Protein AF-A0A401WBL5-F1 (afdb_monomer)

Secondary structure (DSSP, 8-state):
-PPPHHHHHHHHHTHHHHHHHHHHHHHHHH--SHHHHHHHHHHHHHHHHHHHHHHHHHHHTTPPP-HHHHHHHHHHHHHHHHHHHHH-

Solvent-accessible surface area (backbone atoms only — not comparable to full-atom values): 4706 Å² total; per-residue (Å²): 132,86,80,52,74,66,54,53,53,60,34,54,59,32,46,56,36,48,52,29,41,53,51,14,51,48,25,49,69,71,36,82,46,73,64,19,46,53,50,14,53,51,32,39,52,52,19,50,52,50,50,52,52,51,51,51,54,29,55,76,67,75,47,79,80,53,72,31,49,56,49,35,53,53,51,52,52,56,50,46,55,54,46,42,77,76,74,101

Foldseek 3Di:
DDDDPVLVVLLVLLVQLVVLQVQLVCLVPVVVDPVSLVSSVVSLVVSVVSLVVSVVVCVVVVHDDDPSSVCSVVSSVVSVVVCVVVRD

pLDDT: mean 87.97, std 7.22, range [53.16, 95.88]

Organism: Streptomyces paromomycinus (NCBI:txid92743)

Mean predicted aligned error: 4.68 Å

Sequence (88 aa):
MPKSRQQKVEDALWSAPIVLVMLAYLSFRIVQNDIGRTVGWGLYGLGWALVIAGYARLAAKRRRPGAGGVLAVVFLGAFGLLFWANHG

Structure (mmCIF, N/CA/C/O backbone):
data_AF-A0A401WBL5-F1
#
_entry.id   AF-A0A401WBL5-F1
#
loop_
_atom_site.group_PDB
_atom_site.id
_atom_site.type_symbol
_atom_site.label_atom_id
_atom_site.label_alt_id
_atom_site.label_comp_id
_atom_site.label_asym_id
_atom_site.label_entity_id
_atom_site.label_seq_id
_atom_site.pdbx_PDB_ins_code
_atom_site.Cartn_x
_atom_site.Cartn_y
_atom_site.Cartn_z
_atom_site.occupancy
_atom_site.B_iso_or_equiv
_atom_site.auth_seq_id
_atom_site.auth_comp_id
_atom_site.auth_asym_id
_atom_site.auth_atom_id
_atom_site.pdbx_PDB_model_num
ATOM 1 N N . MET A 1 1 ? -23.527 7.027 13.158 1.00 53.16 1 MET A N 1
ATOM 2 C CA . MET A 1 1 ? -22.744 7.644 14.254 1.00 53.16 1 MET A CA 1
ATOM 3 C C . MET A 1 1 ? -21.504 8.313 13.674 1.00 53.16 1 MET A C 1
ATOM 5 O O . MET A 1 1 ? -20.861 7.697 12.828 1.00 53.16 1 MET A O 1
ATOM 9 N N . PRO A 1 2 ? -21.172 9.550 14.073 1.00 74.44 2 PRO A N 1
ATOM 10 C CA . PRO A 1 2 ? -19.940 10.209 13.644 1.00 74.44 2 PRO A CA 1
ATOM 11 C C . PRO A 1 2 ? -18.703 9.472 14.190 1.00 74.44 2 PRO A C 1
ATOM 13 O O . PRO A 1 2 ? -18.691 9.043 15.341 1.00 74.44 2 PRO A O 1
ATOM 16 N N . LYS A 1 3 ? -17.662 9.309 13.359 1.00 72.31 3 LYS A N 1
ATOM 17 C CA . LYS A 1 3 ? -16.398 8.655 13.755 1.00 72.31 3 LYS A CA 1
ATOM 18 C C . LYS A 1 3 ? -15.702 9.430 14.875 1.00 72.31 3 LYS A C 1
ATOM 20 O O . LYS A 1 3 ? -15.606 10.659 14.800 1.00 72.31 3 LYS A O 1
ATOM 25 N N . SER A 1 4 ? -15.139 8.715 15.852 1.00 81.00 4 SER A N 1
ATOM 26 C CA . SER A 1 4 ? -14.333 9.336 16.908 1.00 81.00 4 SER A CA 1
ATOM 27 C C . SER A 1 4 ? -13.045 9.949 16.338 1.00 81.00 4 SER A C 1
ATOM 29 O O . SER A 1 4 ? -12.542 9.527 15.293 1.00 81.00 4 SER A O 1
ATOM 31 N N . ARG A 1 5 ? -12.467 10.945 17.028 1.00 80.00 5 ARG A N 1
ATOM 32 C CA . ARG A 1 5 ? -11.192 11.565 16.613 1.00 80.00 5 ARG A CA 1
ATOM 33 C C . ARG A 1 5 ? -10.075 10.524 16.480 1.00 80.00 5 ARG A C 1
ATOM 35 O O . ARG A 1 5 ? -9.291 10.587 15.541 1.00 80.00 5 ARG A O 1
ATOM 42 N N . GLN A 1 6 ? -10.053 9.537 17.374 1.00 77.25 6 GLN A N 1
ATOM 43 C CA . GLN A 1 6 ? -9.078 8.449 17.350 1.00 77.25 6 GLN A CA 1
ATOM 44 C C . GLN A 1 6 ? -9.264 7.535 16.131 1.00 77.25 6 GLN A C 1
ATOM 46 O O . GLN A 1 6 ? -8.278 7.197 15.486 1.00 77.25 6 GLN A O 1
ATOM 51 N N . GLN A 1 7 ? -10.509 7.215 15.754 1.00 71.88 7 GLN A N 1
ATOM 52 C CA . GLN A 1 7 ? -10.791 6.461 14.527 1.00 71.88 7 GLN A CA 1
ATOM 53 C C . GLN A 1 7 ? -10.369 7.221 13.269 1.00 71.88 7 GLN A C 1
ATOM 55 O O . GLN A 1 7 ? -9.850 6.606 12.351 1.00 71.88 7 GLN A O 1
ATOM 60 N N . LYS A 1 8 ? -10.539 8.549 13.221 1.00 76.69 8 LYS A N 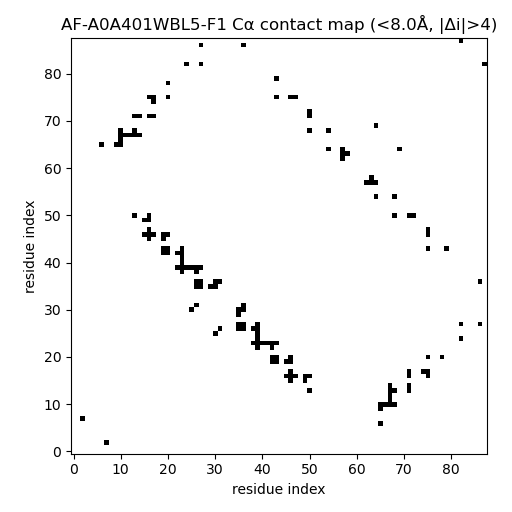1
ATOM 61 C CA . LYS A 1 8 ? -10.083 9.353 12.072 1.00 76.69 8 LYS A CA 1
ATOM 62 C C . LYS A 1 8 ? -8.561 9.330 11.915 1.00 76.69 8 LYS A C 1
ATOM 64 O O . LYS A 1 8 ? -8.073 9.236 10.796 1.00 76.69 8 LYS A O 1
ATOM 69 N N . VAL A 1 9 ? -7.820 9.402 13.022 1.00 78.38 9 VAL A N 1
ATOM 70 C CA . VAL A 1 9 ? -6.349 9.315 13.008 1.00 78.38 9 VAL A CA 1
ATOM 71 C C . VAL A 1 9 ? -5.892 7.910 12.616 1.00 78.38 9 VAL A C 1
ATOM 73 O O . VAL A 1 9 ? -5.006 7.772 11.780 1.00 78.38 9 VAL A O 1
ATOM 76 N N . GLU A 1 10 ? -6.513 6.869 13.176 1.00 75.75 10 GLU A N 1
ATOM 77 C CA . GLU A 1 10 ? -6.221 5.482 12.801 1.00 75.75 10 GLU A CA 1
ATOM 78 C C . GLU A 1 10 ? -6.550 5.218 11.324 1.00 75.75 10 GLU A C 1
ATOM 80 O O . GLU A 1 10 ? -5.750 4.586 10.646 1.00 75.75 10 GLU A O 1
ATOM 85 N N . ASP A 1 11 ? -7.653 5.762 10.802 1.00 74.94 11 ASP A N 1
ATOM 86 C CA . ASP A 1 11 ? -8.012 5.696 9.381 1.00 74.94 11 ASP A CA 1
ATOM 87 C C . ASP A 1 11 ? -6.985 6.420 8.491 1.00 74.94 11 ASP A C 1
ATOM 89 O O . ASP A 1 11 ? -6.606 5.902 7.442 1.00 74.94 11 ASP A O 1
ATOM 93 N N . ALA A 1 12 ? -6.493 7.587 8.920 1.00 78.62 12 ALA A N 1
ATOM 94 C CA . ALA A 1 12 ? -5.497 8.361 8.180 1.00 78.62 12 ALA A CA 1
ATOM 95 C C . ALA A 1 12 ? -4.135 7.653 8.094 1.00 78.62 12 ALA A C 1
ATOM 97 O O . ALA A 1 12 ? -3.443 7.798 7.090 1.00 78.62 12 ALA A O 1
ATOM 98 N N . LEU A 1 13 ? -3.758 6.844 9.091 1.00 83.44 13 LEU A N 1
ATOM 99 C CA . LEU A 1 13 ? -2.511 6.065 9.056 1.00 83.44 13 LEU A CA 1
ATOM 100 C C . LEU A 1 13 ? -2.480 5.045 7.906 1.00 83.44 13 LEU A C 1
ATOM 102 O O . LEU A 1 13 ? -1.406 4.731 7.398 1.00 83.44 13 LEU A O 1
ATOM 106 N N . TRP A 1 14 ? -3.643 4.584 7.438 1.00 86.19 14 TRP A N 1
ATOM 107 C CA . TRP A 1 14 ? -3.739 3.672 6.293 1.00 86.19 14 TRP A CA 1
ATOM 108 C C . TRP A 1 14 ? -3.499 4.347 4.940 1.00 86.19 14 TRP A C 1
ATOM 110 O O . TRP A 1 14 ? -3.399 3.657 3.928 1.00 86.19 14 TRP A O 1
ATOM 120 N N . SER A 1 15 ? -3.348 5.674 4.905 1.00 86.62 15 SER A N 1
ATOM 121 C CA . SER A 1 15 ? -2.912 6.377 3.695 1.00 86.62 15 SER A CA 1
ATOM 122 C C . SER A 1 15 ? -1.440 6.114 3.362 1.00 86.62 15 SER A C 1
ATOM 124 O O . SER A 1 15 ? -1.083 6.115 2.188 1.00 86.62 15 SER A O 1
ATOM 126 N N . ALA A 1 16 ? -0.588 5.820 4.351 1.00 90.00 16 ALA A N 1
ATOM 127 C CA . ALA A 1 16 ? 0.842 5.612 4.118 1.00 90.00 16 ALA A CA 1
ATOM 128 C C . ALA A 1 16 ? 1.142 4.430 3.164 1.00 90.00 16 ALA A C 1
ATOM 130 O O . ALA A 1 16 ? 1.873 4.637 2.195 1.00 90.00 16 ALA A O 1
ATOM 131 N N . PRO A 1 17 ? 0.543 3.230 3.332 1.00 90.00 17 PRO A N 1
ATOM 132 C CA . PRO A 1 17 ? 0.660 2.157 2.342 1.00 90.00 17 PRO A CA 1
ATOM 133 C C . PRO A 1 17 ? 0.199 2.556 0.935 1.00 90.00 17 PRO A C 1
ATOM 135 O O . PRO A 1 17 ? 0.816 2.159 -0.049 1.00 90.00 17 PRO A O 1
ATOM 138 N N . ILE A 1 18 ? -0.862 3.365 0.831 1.00 88.94 18 ILE A N 1
ATOM 139 C CA . ILE A 1 18 ? -1.391 3.837 -0.457 1.00 88.94 18 ILE A CA 1
ATOM 140 C C . ILE A 1 18 ? -0.370 4.753 -1.142 1.00 88.94 18 ILE A C 1
ATOM 142 O O . ILE A 1 18 ? -0.094 4.586 -2.328 1.00 88.94 18 ILE A O 1
ATOM 146 N N . VAL A 1 19 ? 0.242 5.676 -0.394 1.00 92.50 19 VAL A N 1
ATOM 147 C CA . VAL A 1 19 ? 1.311 6.547 -0.906 1.00 92.50 19 VAL A CA 1
ATOM 148 C C . VAL A 1 19 ? 2.494 5.717 -1.407 1.00 92.50 19 VAL A C 1
ATOM 150 O O . VAL A 1 19 ? 2.990 5.970 -2.502 1.00 92.50 19 VAL A O 1
ATOM 153 N N . LEU A 1 20 ? 2.910 4.687 -0.665 1.00 93.00 20 LEU A N 1
ATOM 154 C CA . LEU A 1 20 ? 3.998 3.800 -1.090 1.00 93.00 20 LEU A CA 1
ATOM 155 C C . LEU A 1 20 ? 3.668 3.033 -2.378 1.00 93.00 20 LEU A C 1
ATOM 157 O O . LEU A 1 20 ? 4.529 2.923 -3.247 1.00 93.00 20 LEU A O 1
ATOM 161 N N . VAL A 1 21 ? 2.426 2.570 -2.553 1.00 93.12 21 VAL A N 1
ATOM 162 C CA . VAL A 1 21 ? 1.971 1.955 -3.815 1.00 93.12 21 VAL A CA 1
ATOM 163 C C . VAL A 1 21 ? 2.012 2.945 -4.976 1.00 93.12 21 VAL A C 1
ATOM 165 O O . VAL A 1 21 ? 2.420 2.578 -6.076 1.00 93.12 21 VAL A O 1
ATOM 168 N N . MET A 1 22 ? 1.620 4.201 -4.755 1.00 92.62 22 MET A N 1
ATOM 169 C CA . MET A 1 22 ? 1.703 5.233 -5.794 1.00 92.62 22 MET A CA 1
ATOM 170 C C . MET A 1 22 ? 3.153 5.533 -6.177 1.00 92.62 22 MET A C 1
ATOM 172 O O . MET A 1 22 ? 3.462 5.635 -7.362 1.00 92.62 22 MET A O 1
ATOM 176 N N . LEU A 1 23 ? 4.064 5.601 -5.204 1.00 93.50 23 LEU A N 1
ATOM 177 C CA . LEU A 1 23 ? 5.494 5.752 -5.480 1.00 93.50 23 LEU A CA 1
ATOM 178 C C . LEU A 1 23 ? 6.062 4.534 -6.221 1.00 93.50 23 LEU A C 1
ATOM 180 O O . LEU A 1 23 ? 6.830 4.705 -7.165 1.00 93.50 23 LEU A O 1
ATOM 184 N N . ALA A 1 24 ? 5.642 3.318 -5.857 1.00 92.75 24 ALA A N 1
ATOM 185 C CA . ALA A 1 24 ? 6.010 2.105 -6.582 1.00 92.75 24 ALA A CA 1
ATOM 186 C C . ALA A 1 24 ? 5.539 2.163 -8.045 1.00 92.75 24 ALA A C 1
ATOM 188 O O . ALA A 1 24 ? 6.331 1.910 -8.949 1.00 92.75 24 ALA A O 1
ATOM 189 N N . TYR A 1 25 ? 4.292 2.581 -8.294 1.00 91.12 25 TYR A N 1
ATOM 190 C CA . TYR A 1 25 ? 3.757 2.770 -9.647 1.00 91.12 25 TYR A CA 1
ATOM 191 C C . TYR A 1 25 ? 4.595 3.762 -10.464 1.00 91.12 25 TYR A C 1
ATOM 193 O O . TYR A 1 25 ? 4.922 3.491 -11.619 1.00 91.12 25 TYR A O 1
ATOM 201 N N . LEU A 1 26 ? 4.973 4.897 -9.868 1.00 92.12 26 LEU A N 1
ATOM 202 C CA . LEU A 1 26 ? 5.827 5.888 -10.526 1.00 92.12 26 LEU A CA 1
ATOM 203 C C . LEU A 1 26 ? 7.213 5.315 -10.835 1.00 92.12 26 LEU A C 1
ATOM 205 O O . LEU A 1 26 ? 7.713 5.517 -11.939 1.00 92.12 26 LEU A O 1
ATOM 209 N N . SER A 1 27 ? 7.796 4.556 -9.905 1.00 91.81 27 SER A N 1
ATOM 210 C CA . SER A 1 27 ? 9.078 3.876 -10.112 1.00 91.81 27 SER A CA 1
ATOM 211 C C . SER A 1 27 ? 9.013 2.925 -11.306 1.00 91.81 27 SER A C 1
ATOM 213 O O . SER A 1 27 ? 9.851 3.005 -12.197 1.00 91.81 27 SER A O 1
ATOM 215 N N . PHE A 1 28 ? 7.971 2.094 -11.376 1.00 88.12 28 PHE A N 1
ATOM 216 C CA . PHE A 1 28 ? 7.755 1.164 -12.483 1.00 88.12 28 PHE A CA 1
ATOM 217 C C . PHE A 1 28 ? 7.521 1.865 -13.829 1.00 88.12 28 PHE A C 1
ATOM 219 O O . PHE A 1 28 ? 8.018 1.414 -14.857 1.00 88.12 28 PHE A O 1
ATOM 226 N N . ARG A 1 29 ? 6.778 2.980 -13.854 1.00 87.31 29 ARG A N 1
ATOM 227 C CA . ARG A 1 29 ? 6.373 3.624 -15.118 1.00 87.31 29 ARG A CA 1
ATOM 228 C C . ARG A 1 29 ? 7.374 4.630 -15.667 1.00 87.31 29 ARG A C 1
ATOM 230 O O . ARG A 1 29 ? 7.476 4.756 -16.887 1.00 87.31 29 ARG A O 1
ATOM 237 N N . ILE A 1 30 ? 8.053 5.367 -14.791 1.00 87.94 30 ILE A N 1
ATOM 238 C CA . ILE A 1 30 ? 8.954 6.460 -15.176 1.00 87.94 30 ILE A CA 1
ATOM 239 C C . ILE A 1 30 ? 10.380 5.938 -15.317 1.00 87.94 30 ILE A C 1
ATOM 241 O O . ILE A 1 30 ? 11.066 6.259 -16.284 1.00 87.94 30 ILE A O 1
ATOM 245 N N . VAL A 1 31 ? 10.822 5.108 -14.373 1.00 79.56 31 VAL A N 1
ATOM 246 C CA . VAL A 1 31 ? 12.187 4.585 -14.341 1.00 79.56 31 VAL A CA 1
ATOM 247 C C . VAL A 1 31 ? 12.178 3.201 -14.997 1.00 79.56 3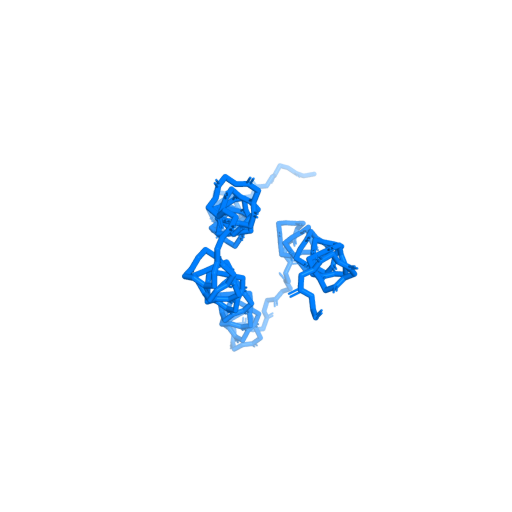1 VAL A C 1
ATOM 249 O O . VAL A 1 31 ? 12.175 2.171 -14.335 1.00 79.56 31 VAL A O 1
ATOM 252 N N . GLN A 1 32 ? 12.119 3.176 -16.330 1.00 77.88 32 GLN A N 1
ATOM 253 C CA . GLN A 1 32 ? 11.992 1.951 -17.141 1.00 77.88 32 GLN A CA 1
ATOM 254 C C . GLN A 1 32 ? 13.325 1.191 -17.285 1.00 77.88 32 GLN A C 1
ATOM 256 O O . GLN A 1 32 ? 13.761 0.865 -18.386 1.00 77.88 32 GLN A O 1
ATOM 261 N N . ASN A 1 33 ? 14.011 0.947 -16.170 1.00 85.69 33 ASN A N 1
ATOM 262 C CA . ASN A 1 33 ? 15.238 0.157 -16.101 1.00 85.69 33 ASN A CA 1
ATOM 263 C C . ASN A 1 33 ? 15.218 -0.762 -14.864 1.00 85.69 33 ASN A C 1
ATOM 265 O O . ASN A 1 33 ? 14.313 -0.687 -14.027 1.00 85.69 33 ASN A O 1
ATOM 269 N N . ASP A 1 34 ? 16.233 -1.616 -14.722 1.00 88.88 34 ASP A N 1
ATOM 270 C CA . ASP A 1 34 ? 16.311 -2.589 -13.621 1.00 88.88 34 ASP A CA 1
ATOM 271 C C . ASP A 1 34 ? 16.326 -1.937 -12.229 1.00 88.88 34 ASP A C 1
ATOM 273 O O . ASP A 1 34 ? 15.812 -2.503 -11.258 1.00 88.88 34 ASP A O 1
ATOM 277 N N . ILE A 1 35 ? 16.856 -0.714 -12.125 1.00 89.12 35 ILE A N 1
ATOM 278 C CA . ILE A 1 35 ? 16.860 0.057 -10.877 1.00 89.12 35 ILE A CA 1
ATOM 279 C C . ILE A 1 35 ? 15.429 0.456 -10.516 1.00 89.12 35 ILE A C 1
ATOM 281 O O . ILE A 1 35 ? 14.998 0.226 -9.388 1.00 89.12 35 ILE A O 1
ATOM 285 N N . GLY A 1 36 ? 14.664 0.998 -11.466 1.00 90.44 36 GLY A N 1
ATOM 286 C CA . GLY A 1 36 ? 13.270 1.379 -11.244 1.00 90.44 36 GLY A CA 1
ATOM 287 C C . GLY A 1 36 ? 12.370 0.194 -10.908 1.00 90.44 36 GLY A C 1
ATOM 288 O O . GLY A 1 36 ? 11.501 0.315 -10.040 1.00 90.44 36 GLY A O 1
ATOM 289 N N . ARG A 1 37 ? 12.637 -0.977 -11.501 1.00 91.62 37 ARG A N 1
ATOM 290 C CA . ARG A 1 37 ? 11.982 -2.241 -11.136 1.00 91.62 37 ARG A CA 1
ATOM 291 C C . ARG A 1 37 ? 12.309 -2.652 -9.697 1.00 91.62 37 ARG A C 1
ATOM 293 O O . ARG A 1 37 ? 11.399 -2.956 -8.928 1.00 91.62 37 ARG A O 1
ATOM 300 N N . THR A 1 38 ? 13.585 -2.613 -9.313 1.00 93.81 38 THR A N 1
ATOM 301 C CA . THR A 1 38 ? 14.044 -2.969 -7.957 1.00 93.81 38 THR A CA 1
ATOM 302 C C . THR A 1 38 ? 13.460 -2.032 -6.898 1.00 93.81 38 THR A C 1
ATOM 304 O O . THR A 1 38 ? 12.908 -2.486 -5.894 1.00 93.81 38 THR A O 1
ATOM 307 N N . VAL A 1 39 ? 13.520 -0.720 -7.137 1.00 94.56 39 VAL A N 1
ATOM 308 C CA . VAL A 1 39 ? 12.957 0.299 -6.239 1.00 94.56 39 VAL A CA 1
ATOM 309 C C . VAL A 1 39 ? 11.437 0.168 -6.150 1.00 94.56 39 VAL A C 1
ATOM 311 O O . VAL A 1 39 ? 10.888 0.231 -5.051 1.00 94.56 39 VAL A O 1
ATOM 314 N N . GLY A 1 40 ? 10.756 -0.080 -7.273 1.00 94.00 40 GLY A N 1
ATOM 315 C CA . GLY A 1 40 ? 9.307 -0.276 -7.318 1.00 94.00 40 GLY A CA 1
ATOM 316 C C . GLY A 1 40 ? 8.856 -1.441 -6.440 1.00 94.00 40 GLY A C 1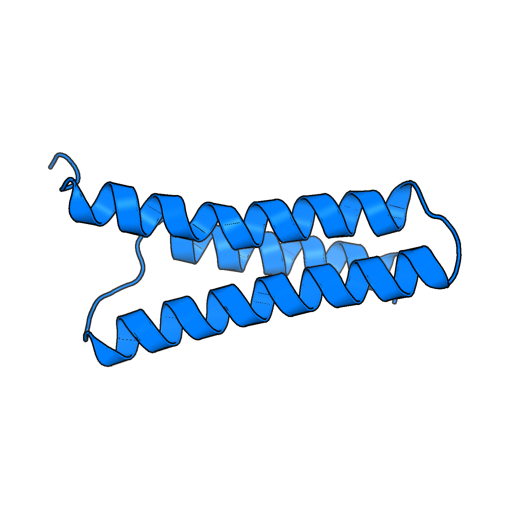
ATOM 317 O O . GLY A 1 40 ? 7.984 -1.271 -5.585 1.00 94.00 40 GLY A O 1
ATOM 318 N N . TRP A 1 41 ? 9.508 -2.600 -6.569 1.00 95.19 41 TRP A N 1
ATOM 319 C CA . TRP A 1 41 ? 9.228 -3.758 -5.719 1.00 95.19 41 TRP A CA 1
ATOM 320 C C . TRP A 1 41 ? 9.590 -3.516 -4.248 1.00 95.19 41 TRP A C 1
ATOM 322 O O . TRP A 1 41 ? 8.835 -3.927 -3.367 1.00 95.19 41 TRP A O 1
ATOM 332 N N . GLY A 1 42 ? 10.681 -2.796 -3.965 1.00 95.56 42 GLY A N 1
ATOM 333 C CA . GLY A 1 42 ? 11.056 -2.406 -2.602 1.00 95.56 42 GLY A CA 1
ATOM 334 C C . GLY A 1 42 ? 10.009 -1.515 -1.923 1.00 95.56 42 GLY A C 1
ATOM 335 O O . GLY A 1 42 ? 9.585 -1.796 -0.801 1.00 95.56 42 GLY A O 1
ATOM 336 N N . LEU A 1 43 ? 9.532 -0.479 -2.618 1.00 95.50 43 LEU A N 1
ATOM 337 C CA . LEU A 1 43 ? 8.466 0.410 -2.141 1.00 95.50 43 LEU A CA 1
ATOM 338 C C . LEU A 1 43 ? 7.149 -0.344 -1.934 1.00 95.50 43 LEU A C 1
ATOM 340 O O . LEU A 1 43 ? 6.473 -0.155 -0.921 1.00 95.50 43 LEU A O 1
ATOM 344 N N . TYR A 1 44 ? 6.807 -1.232 -2.869 1.00 94.25 44 TYR A N 1
ATOM 345 C CA . TYR A 1 44 ? 5.619 -2.071 -2.768 1.00 94.25 44 TYR A CA 1
ATOM 346 C C . TYR A 1 44 ? 5.686 -3.021 -1.560 1.00 94.25 44 TYR A C 1
ATOM 348 O O . TYR A 1 44 ? 4.736 -3.103 -0.777 1.00 94.25 44 TYR A O 1
ATOM 356 N N . GLY A 1 45 ? 6.830 -3.679 -1.353 1.00 95.44 45 GLY A N 1
ATOM 357 C CA . GLY A 1 45 ? 7.081 -4.531 -0.190 1.00 95.44 45 GLY A CA 1
ATOM 358 C C . GLY A 1 45 ? 7.005 -3.763 1.132 1.00 95.44 45 GLY A C 1
ATOM 359 O O . GLY A 1 45 ? 6.389 -4.237 2.088 1.00 95.44 45 GLY A O 1
ATOM 360 N N . LEU A 1 46 ? 7.543 -2.539 1.179 1.00 95.88 46 LEU A N 1
ATOM 361 C CA . LEU A 1 46 ? 7.429 -1.665 2.350 1.00 95.88 46 LEU A CA 1
ATOM 362 C C . LEU A 1 46 ? 5.966 -1.297 2.649 1.00 95.88 46 LEU A C 1
ATOM 364 O O . LEU A 1 46 ? 5.561 -1.275 3.813 1.00 95.88 46 LEU A O 1
ATOM 368 N N . GLY A 1 47 ? 5.156 -1.069 1.611 1.00 94.62 47 GLY A N 1
ATOM 369 C CA . GLY A 1 47 ? 3.712 -0.875 1.746 1.00 94.62 47 GLY A CA 1
ATOM 370 C C . GLY A 1 47 ? 3.041 -2.043 2.470 1.00 94.62 47 GLY A C 1
ATOM 371 O O . GLY A 1 47 ? 2.300 -1.828 3.433 1.00 94.62 47 GLY A O 1
ATOM 372 N N . TRP A 1 48 ? 3.341 -3.281 2.062 1.00 94.75 48 TRP A N 1
ATOM 373 C CA . TRP A 1 48 ? 2.823 -4.481 2.727 1.00 94.75 48 TRP A CA 1
ATOM 374 C C . TRP A 1 48 ? 3.307 -4.613 4.165 1.00 94.75 48 TRP A C 1
ATOM 376 O O . TRP A 1 48 ? 2.507 -4.934 5.043 1.00 94.75 48 TRP A O 1
ATOM 386 N N . ALA A 1 49 ? 4.582 -4.321 4.430 1.00 94.69 49 ALA A N 1
ATOM 387 C CA . ALA A 1 49 ? 5.128 -4.357 5.781 1.00 94.69 49 ALA A CA 1
ATOM 388 C C . ALA A 1 49 ? 4.356 -3.419 6.727 1.00 94.69 49 ALA A C 1
ATOM 390 O O . ALA A 1 49 ? 4.002 -3.820 7.838 1.00 94.69 49 ALA A O 1
ATOM 391 N N . LEU A 1 50 ? 4.014 -2.205 6.275 1.00 93.31 50 LEU A N 1
ATOM 392 C CA . LEU A 1 50 ? 3.190 -1.274 7.053 1.00 93.31 50 LEU A CA 1
ATOM 393 C C . LEU A 1 50 ? 1.765 -1.790 7.275 1.00 93.31 50 LEU A C 1
ATOM 395 O O . LEU A 1 50 ? 1.238 -1.649 8.380 1.00 93.31 50 LEU A O 1
ATOM 399 N N . VAL A 1 51 ? 1.145 -2.405 6.262 1.00 93.19 51 VAL A N 1
ATOM 400 C CA . VAL A 1 51 ? -0.187 -3.008 6.413 1.00 93.19 51 VAL A CA 1
ATOM 401 C C . VAL A 1 51 ? -0.151 -4.127 7.452 1.00 93.19 51 VAL A C 1
ATOM 403 O O . VAL A 1 51 ? -0.943 -4.106 8.395 1.00 93.19 51 VAL A O 1
ATOM 406 N N . ILE A 1 52 ? 0.800 -5.056 7.342 1.00 94.25 52 ILE A N 1
ATOM 407 C CA . ILE A 1 52 ? 0.963 -6.174 8.281 1.00 94.25 52 ILE A CA 1
ATOM 408 C C . ILE A 1 52 ? 1.206 -5.647 9.699 1.00 94.25 52 ILE A C 1
ATOM 410 O O . ILE A 1 52 ? 0.524 -6.068 10.633 1.00 94.25 52 ILE A O 1
ATOM 414 N N . ALA A 1 53 ? 2.109 -4.677 9.868 1.00 92.56 53 ALA A N 1
ATOM 415 C CA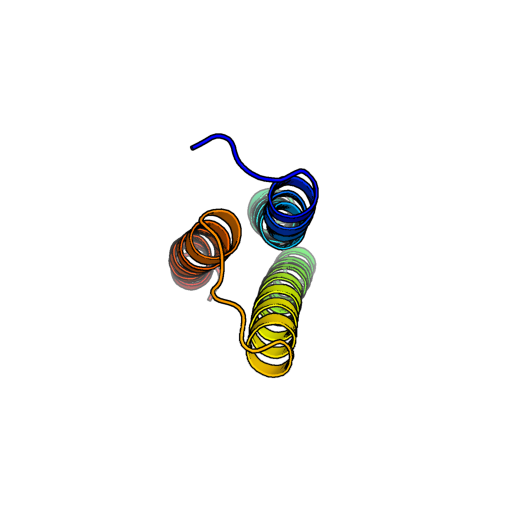 . ALA A 1 53 ? 2.383 -4.059 11.164 1.00 92.56 53 ALA A CA 1
ATOM 416 C C . ALA A 1 53 ? 1.144 -3.356 11.748 1.00 92.56 53 ALA A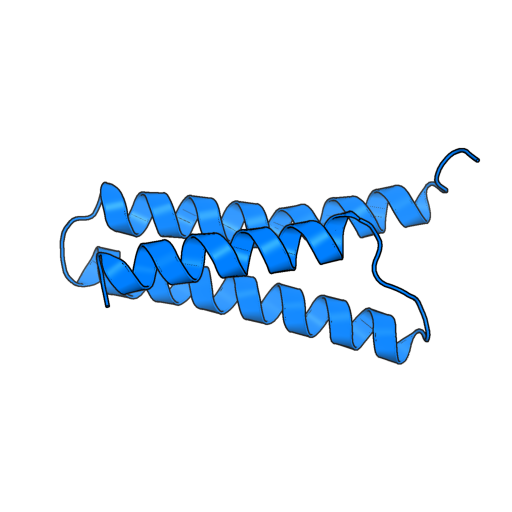 C 1
ATOM 418 O O . ALA A 1 53 ? 0.862 -3.472 12.944 1.00 92.56 53 ALA A O 1
ATOM 419 N N . GLY A 1 54 ? 0.365 -2.662 10.913 1.00 91.81 54 GLY A N 1
ATOM 420 C CA . GLY A 1 54 ? -0.892 -2.027 11.307 1.00 91.81 54 GLY A CA 1
ATOM 421 C C . GLY A 1 54 ? -1.931 -3.040 11.791 1.00 91.81 54 GLY A C 1
ATOM 422 O O . GLY A 1 54 ? -2.530 -2.855 12.854 1.00 91.81 54 GLY A O 1
ATOM 423 N N . TYR A 1 55 ? -2.107 -4.143 11.059 1.00 91.06 55 TYR A N 1
ATOM 424 C CA 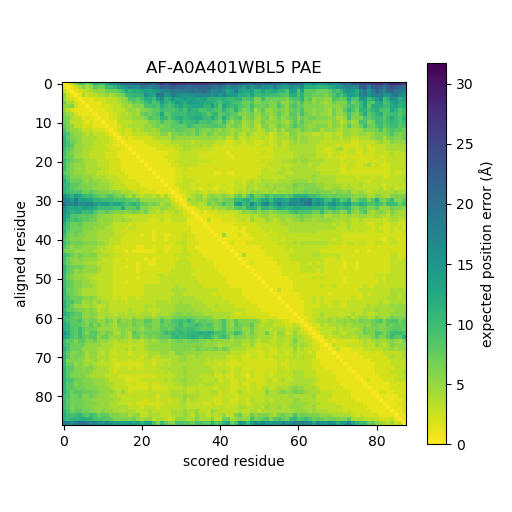. TYR A 1 55 ? -3.020 -5.224 11.436 1.00 91.06 55 TYR A CA 1
ATOM 425 C C . TYR A 1 55 ? -2.550 -5.948 12.703 1.00 91.06 55 TYR A C 1
ATOM 427 O O . TYR A 1 55 ? -3.361 -6.179 13.599 1.00 91.06 55 TYR A O 1
ATOM 435 N N . ALA A 1 56 ? -1.250 -6.223 12.840 1.00 93.06 56 ALA A N 1
ATOM 436 C CA . ALA A 1 56 ? -0.671 -6.810 14.048 1.00 93.06 56 ALA A CA 1
ATOM 437 C C . ALA A 1 56 ? -0.901 -5.914 15.278 1.00 93.06 56 ALA A C 1
ATOM 439 O O . ALA A 1 56 ? -1.328 -6.387 16.332 1.00 93.06 56 ALA A O 1
ATOM 440 N N . ARG A 1 57 ? -0.710 -4.595 15.136 1.00 90.25 57 ARG A N 1
ATOM 441 C CA . ARG A 1 57 ? -0.991 -3.616 16.197 1.00 90.25 57 ARG A CA 1
ATOM 442 C C . ARG A 1 57 ? -2.471 -3.590 16.581 1.00 90.25 57 ARG A C 1
ATOM 444 O O . ARG A 1 57 ? -2.784 -3.467 17.765 1.00 90.25 57 ARG A O 1
ATOM 451 N N . LEU A 1 58 ? -3.383 -3.680 15.614 1.00 89.19 58 LEU A N 1
ATOM 452 C CA . LEU A 1 58 ? -4.820 -3.755 15.892 1.00 89.19 58 LEU A CA 1
ATOM 453 C C . LEU A 1 58 ? -5.199 -5.063 16.592 1.00 89.19 58 LEU A C 1
ATOM 455 O O . LEU A 1 58 ? -5.941 -5.018 17.574 1.00 89.19 58 LEU A O 1
ATOM 459 N N . ALA A 1 59 ? -4.637 -6.191 16.153 1.00 90.19 59 ALA A N 1
ATOM 460 C CA . ALA A 1 59 ? -4.833 -7.495 16.777 1.00 90.19 59 ALA A CA 1
ATOM 461 C C . ALA A 1 59 ? -4.346 -7.499 18.236 1.00 90.19 59 ALA A C 1
ATOM 463 O O . ALA A 1 59 ? -5.096 -7.893 19.129 1.00 90.19 59 ALA A O 1
ATOM 464 N N . ALA A 1 60 ? -3.155 -6.950 18.503 1.00 92.81 60 ALA A N 1
ATOM 465 C CA . ALA A 1 60 ? -2.615 -6.798 19.857 1.00 92.81 60 ALA A CA 1
ATOM 466 C C . ALA A 1 60 ? -3.518 -5.938 20.759 1.00 92.81 60 ALA A C 1
ATOM 468 O O . ALA A 1 60 ? -3.657 -6.202 21.951 1.00 92.81 60 ALA A O 1
ATOM 469 N N . LYS A 1 61 ? -4.189 -4.930 20.187 1.00 89.94 61 LYS A N 1
ATOM 470 C CA . LYS A 1 61 ? -5.153 -4.074 20.897 1.00 89.94 61 LYS A CA 1
ATOM 471 C C . LYS A 1 61 ? -6.579 -4.634 20.920 1.00 89.94 61 LYS A C 1
ATOM 473 O O . LYS A 1 61 ? -7.471 -3.947 21.414 1.00 89.94 61 LYS A O 1
ATOM 478 N N . ARG A 1 62 ? -6.812 -5.836 20.373 1.00 89.25 62 ARG A N 1
ATOM 479 C CA . ARG A 1 62 ? -8.140 -6.454 20.188 1.00 89.25 62 ARG A CA 1
ATOM 480 C C . ARG A 1 62 ? -9.145 -5.520 19.496 1.00 89.25 62 ARG A C 1
ATOM 482 O O . ARG A 1 62 ? -10.335 -5.523 19.804 1.00 89.25 62 ARG A O 1
ATOM 489 N N . ARG A 1 63 ? -8.660 -4.697 18.562 1.00 83.44 63 ARG A N 1
ATOM 490 C CA . ARG A 1 63 ? -9.467 -3.771 17.757 1.00 83.44 63 ARG A CA 1
ATOM 491 C C . ARG A 1 63 ? -9.660 -4.325 16.354 1.00 83.44 63 ARG A C 1
ATOM 493 O O . ARG A 1 63 ? -8.822 -5.063 15.844 1.00 83.44 63 ARG A O 1
ATOM 500 N N . ARG A 1 64 ? -10.766 -3.941 15.717 1.00 82.19 64 ARG A N 1
ATOM 501 C CA . ARG A 1 64 ? -11.031 -4.278 14.315 1.00 82.19 64 ARG A CA 1
ATOM 502 C C . ARG A 1 64 ? -10.474 -3.190 13.393 1.00 82.19 64 ARG A C 1
ATOM 504 O O . ARG A 1 64 ? -10.558 -2.014 13.753 1.00 82.19 64 ARG A O 1
ATOM 511 N N . PRO A 1 65 ? -9.923 -3.556 12.225 1.00 79.69 65 PRO A N 1
ATOM 512 C CA . PRO A 1 65 ? -9.515 -2.588 11.216 1.00 79.69 65 PRO A CA 1
ATOM 513 C C 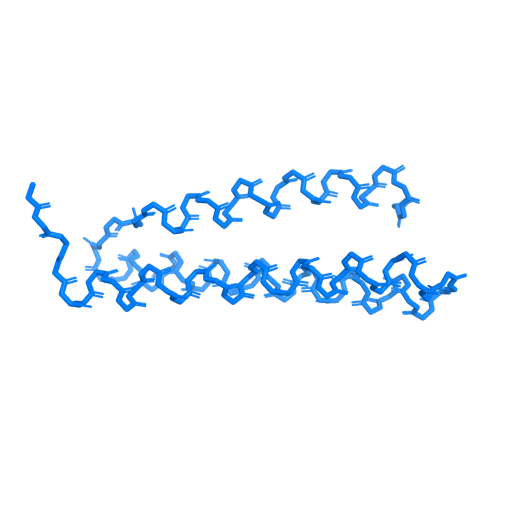. PRO A 1 65 ? -10.719 -1.780 10.732 1.00 79.69 65 PRO A C 1
ATOM 515 O O . PRO A 1 65 ? -11.798 -2.323 10.493 1.00 79.69 65 PRO A O 1
ATOM 518 N N . GLY A 1 66 ? -10.522 -0.468 10.620 1.00 83.69 66 GLY A N 1
ATOM 519 C CA . GLY A 1 66 ? -11.485 0.434 9.999 1.00 83.69 66 GLY A CA 1
ATOM 520 C C . GLY A 1 66 ? -11.490 0.303 8.474 1.00 83.69 66 GLY A C 1
ATOM 521 O O . GLY A 1 66 ? -10.735 -0.476 7.889 1.00 83.69 66 GLY A O 1
ATOM 522 N N . ALA A 1 67 ? -12.316 1.123 7.821 1.00 83.94 67 ALA A N 1
ATOM 523 C CA . ALA A 1 67 ? -12.414 1.158 6.361 1.00 83.94 67 ALA A CA 1
ATOM 524 C C . ALA A 1 67 ? -11.060 1.444 5.687 1.00 83.94 67 ALA A C 1
ATOM 526 O O . ALA A 1 67 ? -10.786 0.888 4.628 1.00 83.94 67 ALA A O 1
ATOM 527 N N . GLY A 1 68 ? -10.193 2.249 6.319 1.00 84.31 68 GLY A N 1
ATOM 528 C CA . GLY A 1 68 ? -8.853 2.530 5.799 1.00 84.31 68 GLY A CA 1
ATOM 529 C C . GLY A 1 68 ? -7.992 1.273 5.645 1.00 84.31 68 GLY A C 1
ATOM 530 O O . GLY A 1 68 ? -7.357 1.099 4.611 1.00 84.31 68 GLY A O 1
ATOM 531 N N . GLY A 1 69 ? -8.024 0.361 6.624 1.00 85.75 69 GLY A N 1
ATOM 532 C CA . GLY A 1 69 ? -7.246 -0.882 6.572 1.00 85.75 69 GLY A CA 1
ATOM 533 C C . GLY A 1 69 ? -7.719 -1.823 5.469 1.00 85.75 69 GLY A C 1
ATOM 534 O O . GLY A 1 69 ? -6.903 -2.346 4.715 1.00 85.75 69 GLY A O 1
ATOM 535 N N . VAL A 1 70 ? -9.040 -1.962 5.317 1.00 89.12 70 VAL A N 1
ATOM 536 C CA . VAL A 1 70 ? -9.633 -2.758 4.232 1.00 89.12 70 VAL A CA 1
ATOM 537 C C . VAL A 1 70 ? -9.256 -2.176 2.871 1.00 89.12 70 VAL A C 1
ATOM 539 O O . VAL A 1 70 ? -8.798 -2.910 1.999 1.00 89.12 70 VAL A O 1
ATOM 542 N N . LEU A 1 71 ? -9.394 -0.857 2.700 1.00 88.12 71 LEU A N 1
ATOM 543 C CA . LEU A 1 71 ? -9.020 -0.185 1.459 1.00 88.12 71 LEU A CA 1
ATOM 544 C C . LEU A 1 71 ? -7.533 -0.356 1.152 1.00 88.12 71 LEU A C 1
ATOM 546 O O . LEU A 1 71 ? -7.206 -0.674 0.018 1.00 88.12 71 LEU A O 1
ATOM 550 N N . A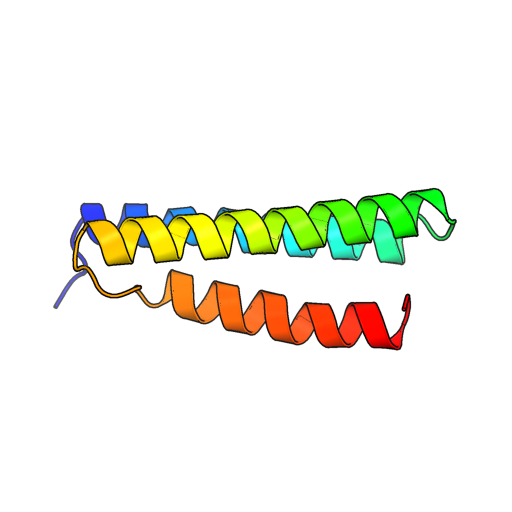LA A 1 72 ? -6.645 -0.216 2.140 1.00 88.88 72 ALA A N 1
ATOM 551 C CA . ALA A 1 72 ? -5.213 -0.415 1.939 1.00 88.88 72 ALA A CA 1
ATOM 552 C C . ALA A 1 72 ? -4.901 -1.832 1.431 1.00 88.88 72 ALA A C 1
ATOM 554 O O . ALA A 1 72 ? -4.168 -1.971 0.457 1.00 88.88 72 ALA A O 1
ATOM 555 N N . VAL A 1 73 ? -5.497 -2.873 2.024 1.00 92.25 73 VAL A N 1
ATOM 556 C CA . VAL A 1 73 ? -5.311 -4.266 1.575 1.00 92.25 73 VAL A CA 1
ATOM 557 C C . VAL A 1 73 ? -5.817 -4.468 0.147 1.00 92.25 73 VAL A C 1
ATOM 559 O O . VAL A 1 73 ? -5.098 -5.030 -0.678 1.00 92.25 73 VAL A O 1
ATOM 562 N N . VAL A 1 74 ? -7.028 -3.995 -0.167 1.00 92.94 74 VAL A N 1
ATOM 563 C CA . VAL A 1 74 ? -7.609 -4.118 -1.516 1.00 92.94 74 VAL A CA 1
ATOM 564 C C . VAL A 1 74 ? -6.748 -3.385 -2.544 1.00 92.94 74 VAL A C 1
ATOM 566 O O . VAL A 1 74 ? -6.461 -3.928 -3.609 1.00 92.94 74 VAL A O 1
ATOM 569 N N . PHE A 1 75 ? -6.299 -2.174 -2.217 1.00 91.19 75 PHE A N 1
ATOM 570 C CA . PHE A 1 75 ? -5.504 -1.344 -3.113 1.00 91.19 75 PHE A CA 1
ATOM 571 C C . PHE A 1 75 ? -4.122 -1.952 -3.366 1.00 91.19 75 PHE A C 1
ATOM 573 O O . PHE A 1 75 ? -3.722 -2.093 -4.520 1.00 91.19 75 PHE A O 1
ATOM 580 N N . LEU A 1 76 ? -3.421 -2.389 -2.311 1.00 92.50 76 LEU A N 1
ATOM 581 C CA . LEU A 1 76 ? -2.142 -3.088 -2.451 1.00 92.50 76 LEU A CA 1
ATOM 582 C C . LEU A 1 76 ? -2.306 -4.391 -3.235 1.00 92.50 76 LEU A C 1
ATOM 584 O O . LEU A 1 76 ? -1.486 -4.663 -4.107 1.00 92.50 76 LEU A O 1
ATOM 588 N N . GLY A 1 77 ? -3.350 -5.179 -2.971 1.00 93.69 77 GLY A N 1
ATOM 589 C CA . GLY A 1 77 ? -3.615 -6.423 -3.694 1.00 93.69 77 GLY A CA 1
ATOM 590 C C . GLY A 1 77 ? -3.841 -6.197 -5.190 1.00 93.69 77 GLY A C 1
ATOM 591 O O . GLY A 1 77 ? -3.172 -6.818 -6.014 1.00 93.69 77 GLY A O 1
ATOM 592 N N . ALA A 1 78 ? -4.722 -5.259 -5.548 1.00 93.88 78 ALA A N 1
ATOM 593 C CA . ALA A 1 78 ? -5.026 -4.937 -6.941 1.00 93.88 78 ALA A CA 1
ATOM 594 C C . ALA A 1 78 ? -3.794 -4.414 -7.699 1.00 93.88 78 ALA A C 1
ATOM 596 O O . ALA A 1 78 ? -3.487 -4.895 -8.790 1.00 93.88 78 ALA A O 1
ATOM 597 N N . PHE A 1 79 ? -3.050 -3.472 -7.110 1.00 92.62 79 PHE A N 1
ATOM 598 C CA . PHE A 1 79 ? -1.833 -2.949 -7.736 1.00 92.62 79 PHE A CA 1
ATOM 599 C C . PHE A 1 79 ? -0.700 -3.973 -7.775 1.00 92.62 79 PHE A C 1
ATOM 601 O O . PHE A 1 79 ? 0.058 -3.980 -8.73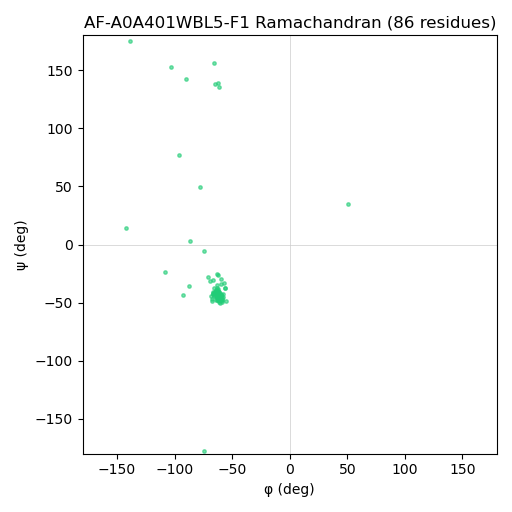4 1.00 92.62 79 PHE A O 1
ATOM 608 N N . GLY A 1 80 ? -0.614 -4.880 -6.802 1.00 91.44 80 GLY A N 1
ATOM 609 C CA . GLY A 1 80 ? 0.342 -5.987 -6.826 1.00 91.44 80 GLY A CA 1
ATOM 610 C C . GLY A 1 80 ? 0.173 -6.888 -8.031 1.00 91.44 80 GLY A C 1
ATOM 611 O O . GLY A 1 80 ? 1.147 -7.177 -8.719 1.00 91.44 80 GLY A O 1
ATOM 612 N N . LEU A 1 81 ? -1.072 -7.281 -8.310 1.00 92.50 81 LEU A N 1
ATOM 613 C CA . LEU A 1 81 ? -1.399 -8.072 -9.494 1.00 92.50 81 LEU A CA 1
ATOM 614 C C . LEU A 1 81 ? -1.021 -7.324 -10.778 1.00 92.50 81 LEU A C 1
ATOM 616 O O . LEU A 1 81 ? -0.418 -7.913 -11.672 1.00 92.50 81 LEU A O 1
ATOM 620 N N . LEU A 1 82 ? -1.313 -6.021 -10.852 1.00 92.12 82 LEU A N 1
ATOM 621 C CA . LEU A 1 82 ? -0.931 -5.191 -11.998 1.00 92.12 82 LEU A CA 1
ATOM 622 C C . LEU A 1 82 ? 0.592 -5.068 -12.151 1.00 92.12 82 LEU A C 1
ATOM 624 O O . LEU A 1 82 ? 1.100 -5.181 -13.264 1.00 92.12 82 LEU A O 1
ATOM 628 N N . PHE A 1 83 ? 1.333 -4.847 -11.065 1.00 91.19 83 PHE A N 1
ATOM 629 C CA . PHE A 1 83 ? 2.793 -4.763 -11.101 1.00 91.19 83 PHE A CA 1
ATOM 630 C C . PHE A 1 83 ? 3.412 -6.088 -11.520 1.00 91.19 83 PHE A C 1
ATOM 632 O O . PHE A 1 83 ? 4.258 -6.101 -12.408 1.00 91.19 83 PHE A O 1
ATOM 639 N N . TRP A 1 84 ? 2.934 -7.200 -10.963 1.00 91.31 84 TRP A N 1
ATOM 640 C CA . TRP A 1 84 ? 3.396 -8.535 -11.323 1.00 91.31 84 TRP A CA 1
ATOM 641 C C . TRP A 1 84 ? 3.149 -8.852 -12.800 1.00 91.31 84 TRP A C 1
ATOM 643 O O . TRP A 1 84 ? 4.059 -9.288 -13.491 1.00 91.31 84 TRP A O 1
ATOM 653 N N . ALA A 1 85 ? 1.955 -8.563 -13.324 1.00 91.50 85 ALA A N 1
ATOM 654 C CA . ALA A 1 85 ? 1.629 -8.850 -14.721 1.00 91.50 85 ALA A CA 1
ATOM 655 C C . ALA A 1 85 ? 2.487 -8.069 -15.736 1.00 91.50 85 ALA A C 1
ATOM 657 O O . ALA A 1 85 ? 2.643 -8.516 -16.867 1.00 91.50 85 ALA A O 1
ATOM 658 N N . ASN A 1 86 ? 3.019 -6.903 -15.355 1.00 86.88 86 ASN A N 1
ATOM 659 C CA . ASN A 1 86 ? 3.761 -6.029 -16.268 1.00 86.88 86 ASN A CA 1
ATOM 660 C C . ASN A 1 86 ? 5.284 -6.004 -16.000 1.00 86.88 86 ASN A C 1
ATOM 662 O O . ASN A 1 86 ? 6.041 -5.589 -16.869 1.00 86.88 86 ASN A O 1
ATOM 666 N N . HIS A 1 87 ? 5.717 -6.330 -14.776 1.00 83.81 87 HIS A N 1
ATOM 667 C CA . HIS A 1 87 ? 7.087 -6.131 -14.264 1.00 83.81 87 HIS A CA 1
ATOM 668 C C . HIS A 1 87 ? 7.544 -7.304 -13.364 1.00 83.81 87 HIS A C 1
ATOM 670 O O . HIS A 1 87 ? 8.498 -7.156 -12.587 1.00 83.81 87 HIS A O 1
ATOM 676 N N . GLY A 1 88 ? 6.832 -8.434 -13.396 1.00 74.25 88 GLY A N 1
ATOM 677 C CA . GLY A 1 88 ? 7.178 -9.712 -12.758 1.00 74.25 88 GLY A CA 1
ATOM 678 C C . GLY A 1 88 ? 8.057 -10.573 -13.649 1.00 74.25 88 GLY A C 1
ATOM 679 O O . GLY A 1 88 ? 7.948 -10.449 -14.884 1.00 74.25 88 GLY A O 1
#

Radius of gyration: 14.55 Å; Cα contacts (8 Å, |Δi|>4): 79; chains: 1; bounding box: 40×21×38 Å